Protein AF-A0AAV3EJP4-F1 (afdb_monomer_lite)

Sequence (101 aa):
MIEVKERLNVSAKDFFSKIEESVIYDIEKSTGKKLVPRDIYNGFKYTKNLKNKLGRRGEVDVIITHFVSPKLYGANFKSAMGINTIYYNIEEVDDENIDVI

Foldseek 3Di:
DDDDKDKDQAALQVVQVVVQVVVQVQQCVAPVDRDHLVVDDAQDWGWHWDQDPVRDTWIWIKGWHDRDPSAWTKIWTQTPVGIDIDIWGWADPDRGMIMTD

Radius of gyration: 14.79 Å; chains: 1; bounding box: 30×30×40 Å

Secondary structure (DSSP, 8-state):
-----EEESS-HHHHHHHHHHHHHHHHHHHH-----GGG--TT-EEEEEEEPTTS-EEEEEEEEEEEETTTEEEEEEEETTEEEEEEEEEEEEETTEEEE-

pLDDT: mean 93.48, std 8.29, range [59.66, 98.44]

Structure (mmCIF, N/CA/C/O backbone):
data_AF-A0AAV3EJP4-F1
#
_entry.id   AF-A0AAV3EJP4-F1
#
loop_
_atom_site.group_PDB
_atom_site.id
_atom_site.type_symbol
_atom_site.label_atom_id
_atom_site.label_alt_id
_atom_site.label_comp_id
_atom_site.label_asym_id
_atom_site.label_entity_id
_atom_site.label_seq_id
_atom_site.pdbx_PDB_ins_code
_atom_site.Cartn_x
_atom_site.Cartn_y
_atom_site.Cartn_z
_atom_site.occupancy
_atom_site.B_iso_or_equiv
_atom_site.auth_seq_id
_atom_site.auth_comp_id
_atom_site.auth_asym_id
_atom_site.auth_atom_id
_atom_site.pdbx_PDB_model_num
ATOM 1 N N . MET A 1 1 ? -0.473 19.795 -2.508 1.00 66.94 1 MET A N 1
ATOM 2 C CA . MET A 1 1 ? 0.048 18.429 -2.697 1.00 66.94 1 MET A CA 1
ATOM 3 C C . MET A 1 1 ? 1.534 18.586 -2.925 1.00 66.94 1 MET A C 1
ATOM 5 O O . MET A 1 1 ? 1.897 19.464 -3.697 1.00 66.94 1 MET A O 1
ATOM 9 N N . ILE A 1 2 ? 2.361 17.887 -2.154 1.00 86.62 2 ILE A N 1
ATOM 10 C CA . ILE A 1 2 ? 3.812 17.901 -2.353 1.00 86.62 2 ILE A CA 1
ATOM 11 C C . ILE A 1 2 ? 4.108 16.678 -3.212 1.00 86.62 2 ILE A C 1
ATOM 13 O O . ILE A 1 2 ? 3.660 15.590 -2.862 1.00 86.62 2 ILE A O 1
ATOM 17 N N . GLU A 1 3 ? 4.789 16.887 -4.330 1.00 92.12 3 GLU A N 1
ATOM 18 C CA . GLU A 1 3 ? 5.291 15.829 -5.205 1.00 92.12 3 GLU A CA 1
ATOM 19 C C . GLU A 1 3 ? 6.799 15.732 -4.986 1.00 92.12 3 GLU A C 1
ATOM 21 O O . GLU A 1 3 ? 7.477 16.758 -4.879 1.00 92.12 3 GLU A O 1
ATOM 26 N N . VAL A 1 4 ? 7.309 14.510 -4.873 1.00 94.56 4 VAL A N 1
ATOM 27 C CA . VAL A 1 4 ? 8.733 14.223 -4.693 1.00 94.56 4 VAL A CA 1
ATOM 28 C C . VAL A 1 4 ? 9.081 13.119 -5.675 1.00 94.56 4 VAL A C 1
ATOM 30 O O . VAL A 1 4 ? 8.327 12.164 -5.791 1.00 94.56 4 VAL A O 1
ATOM 33 N N . LYS A 1 5 ? 10.205 13.256 -6.378 1.00 95.81 5 LYS A N 1
ATOM 34 C CA . LYS A 1 5 ? 10.694 12.238 -7.311 1.00 95.81 5 LYS A CA 1
ATOM 35 C C . LYS A 1 5 ? 12.041 11.748 -6.839 1.00 95.81 5 LYS A C 1
ATOM 37 O O . LYS A 1 5 ? 12.947 12.561 -6.679 1.00 95.81 5 LYS A O 1
ATOM 42 N N . GLU A 1 6 ? 12.161 10.446 -6.638 1.00 97.31 6 GLU A N 1
ATOM 43 C CA . GLU A 1 6 ? 13.394 9.825 -6.162 1.00 97.31 6 GLU A CA 1
ATOM 44 C C . GLU A 1 6 ? 13.721 8.584 -6.988 1.00 97.31 6 GLU A C 1
ATOM 46 O O . GLU A 1 6 ? 12.873 7.706 -7.169 1.00 97.31 6 GLU A O 1
ATOM 51 N N . ARG A 1 7 ? 14.981 8.493 -7.422 1.00 97.81 7 ARG A N 1
ATOM 52 C CA . ARG A 1 7 ? 15.552 7.271 -7.988 1.00 97.81 7 ARG A CA 1
ATOM 53 C C . ARG A 1 7 ? 16.034 6.382 -6.850 1.00 97.81 7 ARG A C 1
ATOM 55 O O . ARG A 1 7 ? 16.831 6.824 -6.024 1.00 97.81 7 ARG A O 1
ATOM 62 N N . LEU A 1 8 ? 15.612 5.122 -6.841 1.00 97.94 8 LEU A N 1
ATOM 63 C CA . LEU A 1 8 ? 16.033 4.137 -5.848 1.00 97.94 8 LEU A CA 1
ATOM 64 C C . LEU A 1 8 ? 16.695 2.932 -6.523 1.00 97.94 8 LEU A C 1
ATOM 66 O O . LEU A 1 8 ? 16.205 2.443 -7.538 1.00 97.94 8 LEU A O 1
ATOM 70 N N . ASN A 1 9 ? 17.765 2.426 -5.906 1.00 98.00 9 ASN A N 1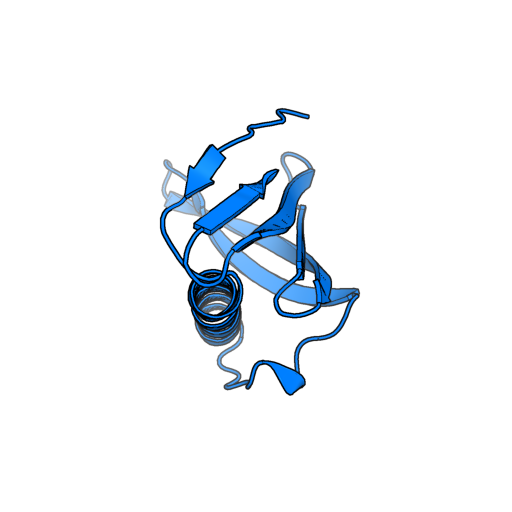
ATOM 71 C CA . ASN A 1 9 ? 18.490 1.227 -6.342 1.00 98.00 9 ASN A CA 1
ATOM 72 C C . ASN A 1 9 ? 17.841 -0.024 -5.725 1.00 98.00 9 ASN A C 1
ATOM 74 O O . ASN A 1 9 ? 18.407 -0.671 -4.840 1.00 98.00 9 ASN A O 1
ATOM 78 N N . VAL A 1 10 ? 16.588 -0.276 -6.094 1.00 98.12 10 VAL A N 1
ATOM 79 C CA . VAL A 1 10 ? 15.805 -1.448 -5.694 1.00 98.12 10 VAL A CA 1
ATOM 80 C C . VAL A 1 10 ? 14.852 -1.830 -6.826 1.00 98.12 10 VAL A C 1
ATOM 82 O O . VAL A 1 10 ? 14.368 -0.958 -7.545 1.00 98.12 10 VAL A O 1
ATOM 85 N N . SER A 1 11 ? 14.528 -3.118 -6.955 1.00 98.44 11 SER A N 1
ATOM 86 C CA . SER A 1 11 ? 13.492 -3.566 -7.890 1.00 98.44 11 SER A CA 1
ATOM 87 C C . SER A 1 11 ? 12.105 -3.057 -7.468 1.00 98.44 11 SER A C 1
ATOM 89 O O . SER A 1 11 ? 11.800 -2.935 -6.274 1.00 98.44 11 SER A O 1
ATOM 91 N N . ALA A 1 12 ? 11.209 -2.819 -8.431 1.00 98.19 12 ALA A N 1
ATOM 92 C CA . ALA A 1 12 ? 9.833 -2.410 -8.129 1.00 98.19 12 ALA A CA 1
ATOM 93 C C . ALA A 1 12 ? 9.111 -3.438 -7.248 1.00 98.19 12 ALA A C 1
ATOM 95 O O . ALA A 1 12 ? 8.371 -3.081 -6.331 1.00 98.19 12 ALA A O 1
ATOM 96 N N . LYS A 1 13 ? 9.366 -4.729 -7.489 1.00 97.81 13 LYS A N 1
ATOM 97 C CA . LYS A 1 13 ? 8.786 -5.828 -6.716 1.00 97.81 13 LYS A CA 1
ATOM 98 C C . LYS A 1 13 ? 9.226 -5.793 -5.255 1.00 97.81 13 LYS A C 1
ATOM 100 O O . LYS A 1 13 ? 8.376 -5.911 -4.372 1.00 97.81 13 LYS A O 1
ATOM 105 N N . ASP A 1 14 ? 10.518 -5.622 -4.991 1.00 98.12 14 ASP A N 1
ATOM 106 C CA . ASP A 1 14 ? 11.026 -5.592 -3.618 1.00 98.12 14 ASP A CA 1
ATOM 107 C C . ASP A 1 14 ? 10.553 -4.335 -2.889 1.00 98.12 14 ASP A C 1
ATOM 109 O O . ASP A 1 14 ? 10.123 -4.419 -1.737 1.00 98.12 14 ASP A O 1
ATOM 113 N N . PHE A 1 15 ? 10.525 -3.187 -3.571 1.00 98.31 15 PHE A N 1
ATOM 114 C CA . PHE A 1 15 ? 9.961 -1.959 -3.016 1.00 98.31 15 PHE A CA 1
ATOM 115 C C . PHE A 1 15 ? 8.481 -2.126 -2.647 1.00 98.31 15 PHE A C 1
ATOM 117 O O . PHE A 1 15 ? 8.081 -1.857 -1.511 1.00 98.31 15 PHE A O 1
ATOM 124 N N . PHE A 1 16 ? 7.666 -2.640 -3.572 1.00 98.25 16 PHE A N 1
ATOM 125 C CA . PHE A 1 16 ? 6.239 -2.830 -3.330 1.00 98.25 16 PHE A CA 1
ATOM 126 C C . PHE A 1 16 ? 5.972 -3.878 -2.244 1.00 98.25 16 PHE A C 1
ATOM 128 O O . PHE A 1 16 ? 5.054 -3.701 -1.447 1.00 98.25 16 PHE A O 1
ATOM 135 N N . SER A 1 17 ? 6.811 -4.913 -2.120 1.00 98.00 17 SER A N 1
ATOM 136 C CA . SER A 1 17 ? 6.696 -5.895 -1.032 1.00 98.00 17 SER A CA 1
ATOM 137 C C . SER A 1 17 ? 6.762 -5.239 0.355 1.00 98.00 17 SER A C 1
ATOM 139 O O . SER A 1 17 ? 6.034 -5.628 1.267 1.00 98.00 17 SER A O 1
ATOM 141 N N . LYS A 1 18 ? 7.555 -4.168 0.510 1.00 98.12 18 LYS A N 1
ATOM 142 C CA . LYS A 1 18 ? 7.625 -3.394 1.759 1.00 98.12 18 LYS A CA 1
ATOM 143 C C . LYS A 1 18 ? 6.399 -2.529 1.998 1.00 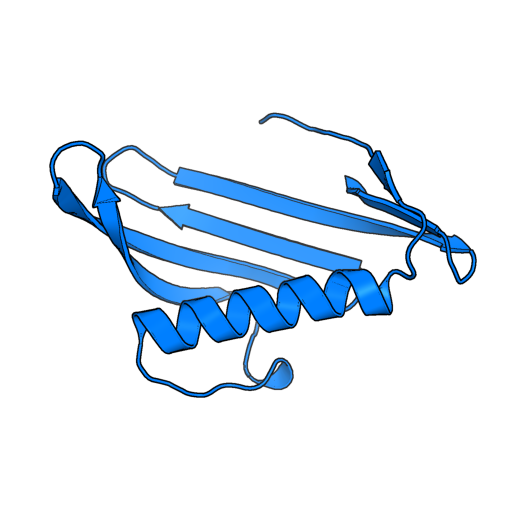98.12 18 LYS A C 1
ATOM 145 O O . LYS A 1 18 ? 5.998 -2.367 3.152 1.00 98.12 18 LYS A O 1
ATOM 150 N N . ILE A 1 19 ? 5.758 -2.042 0.938 1.00 97.75 19 ILE A N 1
ATOM 151 C CA . ILE A 1 19 ? 4.442 -1.404 1.046 1.00 97.75 19 ILE A CA 1
ATOM 152 C C . ILE A 1 19 ? 3.404 -2.434 1.506 1.00 97.75 19 ILE A C 1
ATOM 154 O O . ILE A 1 19 ? 2.664 -2.162 2.450 1.00 97.75 19 ILE A O 1
ATOM 158 N N . GLU A 1 20 ? 3.375 -3.623 0.898 1.00 97.81 20 GLU A N 1
ATOM 159 C CA . GLU A 1 20 ? 2.453 -4.703 1.269 1.00 97.81 20 GLU A CA 1
ATOM 160 C C . GLU A 1 20 ? 2.616 -5.107 2.740 1.00 97.81 20 GLU A C 1
ATOM 162 O O . GLU A 1 20 ? 1.638 -5.108 3.490 1.00 97.81 20 GLU A O 1
ATOM 167 N N . GLU A 1 21 ? 3.851 -5.375 3.179 1.00 97.81 21 GLU A N 1
ATOM 168 C CA . GLU A 1 21 ? 4.174 -5.689 4.577 1.00 97.81 21 GLU A CA 1
ATOM 169 C C . GLU A 1 21 ? 3.700 -4.580 5.531 1.00 97.81 21 GLU A C 1
ATOM 171 O O . GLU A 1 21 ? 3.078 -4.862 6.559 1.00 97.81 21 GLU A O 1
ATOM 176 N N . SER A 1 22 ? 3.956 -3.313 5.184 1.00 96.94 22 SER A N 1
ATOM 177 C CA . SER A 1 22 ? 3.576 -2.159 6.002 1.00 96.94 22 SER A CA 1
ATOM 178 C C . SER A 1 22 ? 2.057 -2.011 6.133 1.00 96.94 22 SER A C 1
ATOM 180 O O . SER A 1 22 ? 1.548 -1.819 7.240 1.00 96.94 22 SER A O 1
ATOM 182 N N . VAL A 1 23 ? 1.324 -2.146 5.024 1.00 96.88 23 VAL A N 1
ATOM 183 C CA . VAL A 1 23 ? -0.141 -2.030 4.996 1.00 96.88 23 VAL A CA 1
ATOM 184 C C . VAL A 1 23 ? -0.793 -3.157 5.790 1.00 96.88 23 VAL A C 1
ATOM 186 O O . VAL A 1 23 ? -1.676 -2.893 6.607 1.00 96.88 23 VAL A O 1
ATOM 189 N N . ILE A 1 24 ? -0.343 -4.401 5.605 1.00 97.44 24 ILE A N 1
ATOM 190 C CA . ILE A 1 24 ? -0.865 -5.557 6.348 1.00 97.44 24 ILE A CA 1
ATOM 191 C C . ILE A 1 24 ? -0.625 -5.382 7.843 1.00 97.44 24 ILE A C 1
ATOM 193 O O . ILE A 1 24 ? -1.544 -5.574 8.640 1.00 97.44 24 ILE A O 1
ATOM 197 N N . TYR A 1 25 ? 0.585 -4.969 8.222 1.00 97.00 25 TYR A N 1
ATOM 198 C CA . TYR A 1 25 ? 0.919 -4.721 9.616 1.00 97.00 25 TYR A CA 1
ATOM 199 C C . TYR A 1 25 ? 0.023 -3.640 10.238 1.00 97.00 25 TYR A C 1
ATOM 201 O O . TYR A 1 25 ? -0.486 -3.830 11.345 1.00 97.00 25 TYR A O 1
ATOM 209 N N . ASP A 1 26 ? -0.211 -2.523 9.541 1.00 95.44 26 ASP A N 1
ATOM 210 C CA . ASP A 1 26 ? -1.068 -1.440 10.044 1.00 95.44 26 ASP A CA 1
ATOM 211 C C . ASP A 1 26 ? -2.524 -1.907 10.215 1.00 95.44 26 ASP A C 1
ATOM 213 O O . ASP A 1 26 ? -3.153 -1.628 11.242 1.00 95.44 26 ASP A O 1
ATOM 217 N N . ILE A 1 27 ? -3.047 -2.691 9.264 1.00 96.56 27 ILE A N 1
ATOM 218 C CA . ILE A 1 27 ? -4.391 -3.278 9.353 1.00 96.56 27 ILE A CA 1
ATOM 219 C C . ILE A 1 27 ? -4.483 -4.260 10.521 1.00 96.56 27 ILE A C 1
ATOM 221 O O . ILE A 1 27 ? -5.439 -4.186 11.300 1.00 96.56 27 ILE A O 1
ATOM 225 N N . GLU A 1 28 ? -3.508 -5.154 10.687 1.00 96.25 28 GLU A N 1
ATOM 226 C CA . GLU A 1 28 ? -3.500 -6.129 11.780 1.00 96.25 28 GLU A CA 1
ATOM 227 C C . GLU A 1 28 ? -3.432 -5.423 13.135 1.00 96.25 28 GLU A C 1
ATOM 229 O O . GLU A 1 28 ? -4.210 -5.736 14.037 1.00 96.25 28 GLU A O 1
ATOM 234 N N . LYS A 1 29 ? -2.574 -4.408 13.283 1.00 95.31 29 LYS A N 1
ATOM 235 C CA . LYS A 1 29 ? -2.494 -3.621 14.523 1.00 95.31 29 LYS A CA 1
ATOM 236 C C . LYS A 1 29 ? -3.770 -2.852 14.832 1.00 95.31 29 LYS A C 1
ATOM 238 O O . LYS A 1 29 ? -4.087 -2.665 16.006 1.00 95.31 29 LYS A O 1
ATOM 243 N N . SER A 1 30 ? -4.490 -2.419 13.805 1.00 94.69 30 SER A N 1
ATOM 244 C CA . SER A 1 30 ? -5.697 -1.608 13.966 1.00 94.69 30 SER A CA 1
ATOM 245 C C . SER A 1 30 ? -6.953 -2.447 14.191 1.00 94.69 30 SER A C 1
ATOM 247 O O . SER A 1 30 ? -7.844 -2.037 14.930 1.00 94.69 30 SER A O 1
ATOM 249 N N . THR A 1 31 ? -7.030 -3.623 13.569 1.00 94.44 31 THR A N 1
ATOM 250 C CA . THR A 1 31 ? -8.262 -4.425 13.498 1.00 94.44 31 THR A CA 1
ATOM 251 C C . THR A 1 31 ? -8.145 -5.801 14.151 1.00 94.44 31 THR A C 1
ATOM 253 O O . THR A 1 31 ? -9.161 -6.463 14.355 1.00 94.44 31 THR A O 1
ATOM 256 N N . GLY A 1 32 ? -6.926 -6.266 14.440 1.00 95.38 32 GLY A N 1
ATOM 257 C CA . GLY A 1 32 ? -6.640 -7.636 14.871 1.00 95.38 32 GLY A CA 1
ATOM 258 C C . GLY A 1 32 ? -6.791 -8.690 13.768 1.00 95.38 32 GLY A C 1
ATOM 259 O O . GLY A 1 32 ? -6.571 -9.873 14.027 1.00 95.38 32 GLY A O 1
ATOM 260 N N . LYS A 1 33 ? -7.175 -8.299 12.545 1.00 94.75 33 LYS A N 1
ATOM 261 C CA . LYS A 1 33 ? -7.343 -9.220 11.417 1.00 94.75 33 LYS A CA 1
ATOM 262 C C . LYS A 1 33 ? -6.004 -9.484 10.744 1.00 94.75 33 LYS A C 1
ATOM 264 O O . LYS A 1 33 ? -5.295 -8.549 10.385 1.00 94.75 33 LYS A O 1
ATOM 269 N N . LYS A 1 34 ? -5.707 -10.760 10.514 1.00 94.94 34 LYS A N 1
ATOM 270 C CA . LYS A 1 34 ? -4.568 -11.198 9.706 1.00 94.94 34 LYS A CA 1
ATOM 271 C C . LYS A 1 34 ? -5.014 -11.329 8.259 1.00 94.94 34 LYS A C 1
ATOM 273 O O . LYS A 1 34 ? -5.875 -12.157 7.972 1.00 94.94 34 LYS A O 1
ATOM 278 N N . LEU A 1 35 ? -4.454 -10.498 7.390 1.00 95.88 35 LEU A N 1
ATOM 279 C CA . LEU A 1 35 ? -4.743 -10.473 5.958 1.00 95.88 35 LEU A CA 1
ATOM 280 C C . LEU A 1 35 ? -3.474 -10.774 5.163 1.00 95.88 35 LEU A C 1
ATOM 282 O O . LEU A 1 35 ? -2.363 -10.597 5.662 1.00 95.88 35 LEU A O 1
ATOM 286 N N . VAL A 1 36 ? -3.651 -11.199 3.918 1.00 96.19 36 VAL A N 1
ATOM 287 C CA . VAL A 1 36 ? -2.582 -11.295 2.918 1.00 96.19 36 VAL A CA 1
ATOM 288 C C . VAL A 1 36 ? -2.762 -10.204 1.853 1.00 96.19 36 VAL A C 1
ATOM 290 O O . VAL A 1 36 ? -3.863 -9.665 1.730 1.00 96.19 36 VAL A O 1
ATOM 293 N N . PRO A 1 37 ? -1.739 -9.871 1.033 1.00 95.38 37 PRO A N 1
ATOM 294 C CA . PRO A 1 37 ? -1.847 -8.776 0.059 1.00 95.38 37 PRO A CA 1
ATOM 295 C C . PRO A 1 37 ? -3.049 -8.904 -0.889 1.00 95.38 37 PRO A C 1
ATOM 297 O O . PRO A 1 37 ? -3.660 -7.909 -1.259 1.00 95.38 37 PRO A O 1
ATOM 300 N N . ARG A 1 38 ? -3.435 -10.141 -1.235 1.00 95.75 38 ARG A N 1
ATOM 301 C CA . ARG A 1 38 ? -4.575 -10.441 -2.120 1.00 95.75 38 ARG A CA 1
ATOM 302 C C . ARG A 1 38 ? -5.942 -10.082 -1.531 1.00 95.75 38 ARG A C 1
ATOM 304 O O . ARG A 1 38 ? -6.900 -9.979 -2.290 1.00 95.75 38 ARG A O 1
ATOM 311 N N . ASP A 1 39 ? -6.037 -9.902 -0.216 1.00 96.69 39 ASP A N 1
ATOM 312 C CA . ASP A 1 39 ? -7.275 -9.485 0.452 1.00 96.69 39 ASP A CA 1
ATOM 313 C C . ASP A 1 39 ? -7.481 -7.963 0.383 1.00 96.69 39 ASP A C 1
ATOM 315 O O . ASP A 1 39 ? -8.561 -7.462 0.705 1.00 96.69 39 ASP A O 1
ATOM 319 N N . ILE A 1 40 ? -6.445 -7.213 -0.011 1.00 96.62 40 ILE A N 1
ATOM 320 C CA . ILE A 1 40 ? -6.478 -5.757 -0.111 1.00 96.62 40 ILE A CA 1
ATOM 321 C C . ILE A 1 40 ? -6.911 -5.367 -1.522 1.00 96.62 40 ILE A C 1
ATOM 323 O O . ILE A 1 40 ? -6.311 -5.765 -2.517 1.00 96.62 40 ILE A O 1
ATOM 327 N N . TYR A 1 41 ? -7.964 -4.561 -1.603 1.00 94.56 41 TYR A N 1
ATOM 328 C CA . TYR A 1 41 ? -8.545 -4.096 -2.858 1.00 94.56 41 TYR A CA 1
ATOM 329 C C . TYR A 1 41 ? -8.741 -2.578 -2.842 1.00 94.56 41 TYR A C 1
ATOM 331 O O . TYR A 1 41 ? -8.782 -1.942 -1.785 1.00 94.56 41 TYR A O 1
ATOM 339 N N . ASN A 1 42 ? -8.891 -1.975 -4.021 1.00 95.12 42 ASN A N 1
ATOM 340 C CA . ASN A 1 42 ? -9.168 -0.544 -4.132 1.00 95.12 42 ASN A CA 1
ATOM 341 C C . ASN A 1 42 ? -10.488 -0.201 -3.425 1.00 95.12 42 ASN A C 1
ATOM 343 O O . ASN A 1 42 ? -11.538 -0.775 -3.704 1.00 95.12 42 ASN A O 1
ATOM 347 N N . GLY A 1 43 ? -10.433 0.757 -2.510 1.00 96.81 43 GLY A N 1
ATOM 348 C CA . GLY A 1 43 ? -11.531 1.131 -1.629 1.00 96.81 43 GLY A CA 1
ATOM 349 C C . GLY A 1 43 ? -11.565 0.372 -0.301 1.00 96.81 43 GLY A C 1
ATOM 350 O O . GLY A 1 43 ? -12.487 0.626 0.474 1.00 96.81 43 GLY A O 1
ATOM 351 N N . PHE A 1 44 ? -10.603 -0.515 -0.010 1.00 97.75 44 PHE A N 1
ATOM 352 C CA . PHE A 1 44 ? -10.477 -1.167 1.297 1.00 97.75 44 PHE A CA 1
ATOM 353 C C . PHE A 1 44 ? -10.372 -0.117 2.409 1.00 97.75 44 PHE A C 1
ATOM 355 O O . PHE A 1 44 ? -9.625 0.858 2.284 1.00 97.75 44 PHE A O 1
ATOM 362 N N . LYS A 1 45 ? -11.120 -0.310 3.503 1.00 97.62 45 LYS A N 1
ATOM 363 C CA . LYS A 1 45 ? -11.189 0.645 4.616 1.00 97.62 45 LYS A CA 1
ATOM 364 C C . LYS A 1 45 ? -10.908 -0.019 5.945 1.00 97.62 45 LYS A C 1
ATOM 366 O O . LYS A 1 45 ? -11.383 -1.120 6.213 1.00 97.62 45 LYS A O 1
ATOM 371 N N . TYR A 1 46 ? -10.202 0.701 6.797 1.00 97.00 46 TYR A N 1
ATOM 372 C CA . TYR A 1 46 ? -10.038 0.364 8.201 1.00 97.00 46 TYR A CA 1
ATOM 373 C C . TYR A 1 46 ? -9.796 1.639 8.997 1.00 97.00 46 TYR A C 1
ATOM 375 O O . TYR A 1 46 ? -9.432 2.674 8.443 1.00 97.00 46 TYR A O 1
ATOM 383 N N . THR A 1 47 ? -9.986 1.553 10.305 1.00 95.62 47 THR A N 1
ATOM 384 C CA . THR A 1 47 ? -9.846 2.700 11.192 1.00 95.62 47 THR A CA 1
ATOM 385 C C . THR A 1 47 ? -8.742 2.423 12.193 1.00 95.62 47 THR A C 1
ATOM 387 O O . THR A 1 47 ? -8.703 1.347 12.793 1.00 95.62 47 THR A O 1
ATOM 390 N N . LYS A 1 48 ? -7.832 3.384 12.368 1.00 92.38 48 LYS A N 1
ATOM 391 C CA . LYS A 1 48 ? -6.719 3.273 13.311 1.00 92.38 48 LYS A CA 1
ATOM 392 C C . LYS A 1 48 ? -6.727 4.383 14.343 1.00 92.38 48 LYS A C 1
ATOM 394 O O . LYS A 1 48 ? -7.112 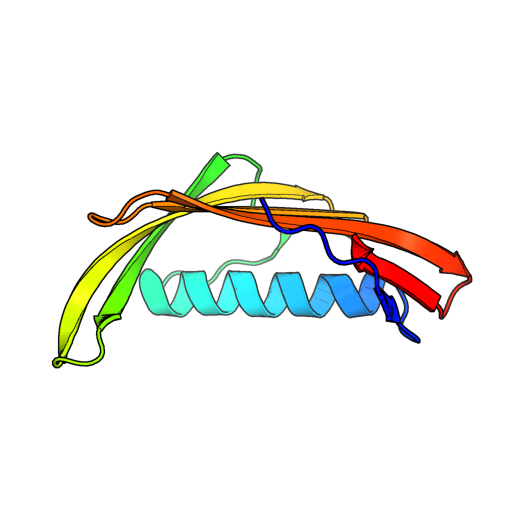5.518 14.076 1.00 92.38 48 LYS A O 1
ATOM 399 N N . ASN A 1 49 ? -6.268 4.043 15.542 1.00 87.50 49 ASN A N 1
ATOM 400 C CA . ASN A 1 49 ? -6.173 4.972 16.659 1.00 87.50 49 ASN A CA 1
ATOM 401 C C . ASN A 1 49 ? -4.743 5.505 16.770 1.00 87.50 49 ASN A C 1
ATOM 403 O O . ASN A 1 49 ? -3.836 4.776 17.172 1.00 87.50 49 ASN A O 1
ATOM 407 N N . LEU A 1 50 ? -4.539 6.786 16.466 1.00 80.69 50 LEU A N 1
ATOM 408 C CA . LEU A 1 50 ? -3.252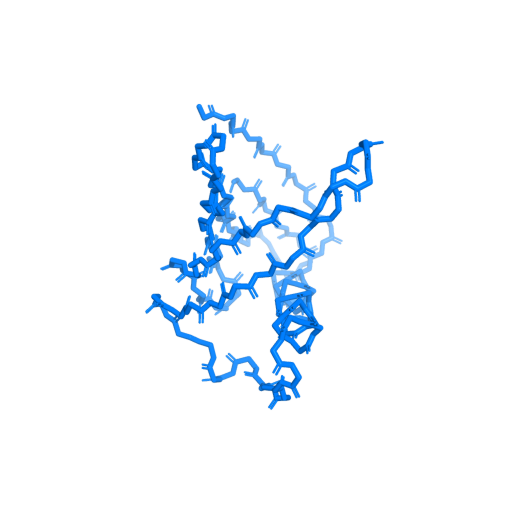 7.455 16.653 1.00 80.69 50 LEU A CA 1
ATOM 409 C C . LEU A 1 50 ? -3.241 8.224 17.972 1.00 80.69 50 LEU A C 1
ATOM 411 O O . LEU A 1 50 ? -4.172 8.961 18.285 1.00 80.69 50 LEU A O 1
ATOM 415 N N . LYS A 1 51 ? -2.167 8.098 18.753 1.00 74.75 51 LYS A N 1
ATOM 416 C CA . LYS A 1 51 ? -1.917 9.017 19.871 1.00 74.75 51 LYS A CA 1
ATOM 417 C C . LYS A 1 51 ? -1.279 10.287 19.319 1.00 74.75 51 LYS A C 1
ATOM 419 O O . LYS A 1 51 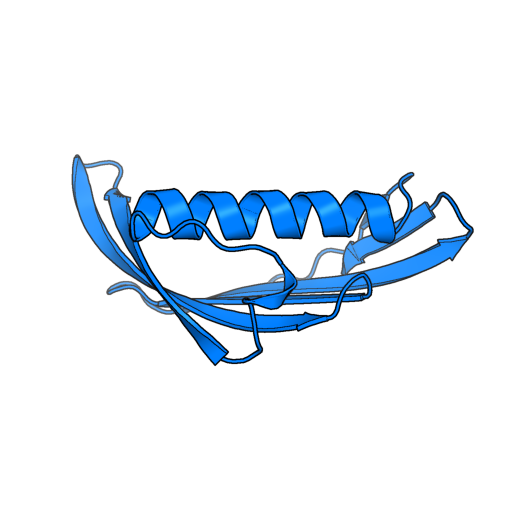? -0.235 10.219 18.677 1.00 74.75 51 LYS A O 1
ATOM 424 N N . ASN A 1 52 ? -1.880 11.442 19.578 1.00 67.62 52 ASN A N 1
ATOM 425 C CA . ASN A 1 52 ? -1.240 12.718 19.281 1.00 67.62 52 ASN A CA 1
ATOM 426 C C . ASN A 1 52 ? -0.155 13.051 20.328 1.00 67.62 52 ASN A C 1
ATOM 428 O O . ASN A 1 52 ? -0.048 12.391 21.364 1.00 67.62 52 ASN A O 1
ATOM 432 N N . LYS A 1 53 ? 0.642 14.101 20.077 1.00 59.66 53 LYS A N 1
ATOM 433 C CA . LYS A 1 53 ? 1.748 14.537 20.959 1.00 59.66 53 LYS A CA 1
ATOM 434 C C . LYS A 1 53 ? 1.314 14.882 22.396 1.00 59.66 53 LYS A C 1
ATOM 436 O O . LYS A 1 53 ? 2.147 14.890 23.290 1.00 59.66 53 LYS A O 1
ATOM 441 N N . LEU A 1 54 ? 0.023 15.142 22.619 1.00 66.44 54 LEU A N 1
ATOM 442 C CA . LEU A 1 54 ? -0.577 15.441 23.926 1.00 66.44 54 LEU A CA 1
ATOM 443 C C . LEU A 1 54 ? -1.199 14.193 24.587 1.00 66.44 54 LEU A C 1
ATOM 445 O O . LEU A 1 54 ? -1.937 14.310 25.562 1.00 66.44 54 LEU A O 1
ATOM 449 N N . GLY A 1 55 ? -0.956 12.998 24.037 1.00 64.19 55 GLY A N 1
ATOM 450 C CA . GLY A 1 55 ? -1.443 11.722 24.564 1.00 64.19 55 GLY A CA 1
ATOM 451 C C . GLY A 1 55 ? -2.913 11.410 24.264 1.00 64.19 55 GLY A C 1
ATOM 452 O O . GLY A 1 55 ? -3.391 10.338 24.641 1.00 64.19 55 GLY A O 1
ATOM 453 N N . ARG A 1 56 ? -3.637 12.294 23.564 1.00 70.19 56 ARG A N 1
ATOM 454 C CA . ARG A 1 56 ? -5.037 12.059 23.184 1.00 70.19 56 ARG A CA 1
ATOM 455 C C . ARG A 1 56 ? -5.102 11.123 21.981 1.00 70.19 56 ARG A C 1
ATOM 457 O O . ARG A 1 56 ? -4.316 11.256 21.043 1.00 70.19 56 ARG A O 1
ATOM 464 N N . ARG A 1 57 ? -6.044 10.181 22.011 1.00 71.75 57 ARG A N 1
ATOM 465 C CA . ARG A 1 57 ? -6.315 9.277 20.888 1.00 71.75 57 ARG A CA 1
ATOM 466 C C . ARG A 1 57 ? -7.178 10.007 19.860 1.00 71.75 57 ARG A C 1
ATOM 468 O O . ARG A 1 57 ? -8.212 10.557 20.222 1.00 71.75 57 ARG A O 1
ATOM 475 N N . GLY A 1 58 ? -6.717 10.041 18.618 1.00 83.25 58 GLY A N 1
ATOM 476 C CA . GLY A 1 58 ? -7.466 10.492 17.455 1.00 83.25 58 GLY A CA 1
ATOM 477 C C . GLY A 1 58 ? -7.752 9.304 16.549 1.00 83.25 58 GLY A C 1
ATOM 478 O O . GLY A 1 58 ? -6.852 8.515 16.252 1.00 83.25 58 GLY A O 1
ATOM 479 N N . GLU A 1 59 ? -9.005 9.184 16.141 1.00 90.62 59 GLU A N 1
ATOM 480 C CA . GLU A 1 59 ? -9.446 8.191 15.174 1.00 90.62 59 GLU A CA 1
ATOM 481 C C . GLU A 1 59 ? -9.094 8.662 13.758 1.00 90.62 59 GLU A C 1
ATOM 483 O O . GLU A 1 59 ? -9.282 9.836 13.415 1.00 90.62 59 GLU A O 1
ATOM 488 N N . VAL A 1 60 ? -8.521 7.761 12.962 1.00 94.31 60 VAL A N 1
ATOM 489 C CA . VAL A 1 60 ? -8.157 8.011 11.568 1.00 94.31 60 VAL A CA 1
ATOM 490 C C . VAL A 1 60 ? -8.749 6.919 10.698 1.00 94.31 60 VAL A C 1
ATOM 492 O O . VAL A 1 60 ? -8.370 5.754 10.823 1.00 94.31 60 VAL A O 1
ATOM 495 N N . ASP A 1 61 ? -9.627 7.313 9.783 1.00 96.25 61 ASP A N 1
ATOM 496 C CA . ASP A 1 61 ? -10.143 6.428 8.746 1.00 96.25 61 ASP A CA 1
ATOM 497 C C . ASP A 1 61 ? -9.129 6.346 7.610 1.00 96.25 61 ASP A C 1
ATOM 499 O O . ASP A 1 61 ? -8.791 7.355 6.983 1.00 96.25 61 ASP A O 1
ATOM 503 N N . VAL A 1 62 ? -8.654 5.135 7.341 1.00 97.38 62 VAL A N 1
ATOM 504 C CA . VAL A 1 62 ? -7.749 4.838 6.238 1.00 97.38 62 VAL A CA 1
ATOM 505 C C . VAL A 1 62 ? -8.540 4.203 5.105 1.00 97.38 62 VAL A C 1
ATOM 507 O O . VAL A 1 62 ? -9.280 3.241 5.310 1.00 97.38 62 VAL A O 1
ATOM 510 N N . ILE A 1 63 ? -8.379 4.738 3.899 1.00 98.12 63 ILE A N 1
ATOM 511 C CA . ILE A 1 63 ? -8.970 4.199 2.673 1.00 98.12 63 ILE A CA 1
ATOM 512 C C . ILE A 1 63 ? -7.835 3.938 1.695 1.00 98.12 63 ILE A C 1
ATOM 514 O O . ILE A 1 63 ? -7.208 4.887 1.228 1.00 98.12 63 ILE A O 1
ATOM 518 N N . ILE A 1 64 ? -7.591 2.674 1.361 1.00 98.06 64 ILE A N 1
ATOM 519 C CA . ILE A 1 64 ? -6.650 2.304 0.303 1.00 98.06 64 ILE A CA 1
ATOM 520 C C . ILE A 1 64 ? -7.320 2.632 -1.028 1.00 98.06 64 ILE A C 1
ATOM 522 O O . ILE A 1 64 ? -8.350 2.055 -1.356 1.00 98.06 64 ILE A O 1
ATOM 526 N N . THR A 1 65 ? -6.801 3.603 -1.773 1.00 98.19 65 THR A N 1
ATOM 527 C CA . THR A 1 65 ? -7.390 4.041 -3.048 1.00 98.19 65 THR A CA 1
ATOM 528 C C . THR A 1 65 ? -6.844 3.245 -4.225 1.00 98.19 65 THR A C 1
ATOM 530 O O . THR A 1 65 ? -7.603 2.948 -5.144 1.00 98.19 65 THR A O 1
ATOM 533 N N . HIS A 1 66 ? -5.567 2.856 -4.163 1.00 98.06 66 HIS A N 1
ATOM 534 C CA . HIS A 1 66 ? -4.894 2.049 -5.177 1.00 98.06 66 HIS A CA 1
ATOM 535 C C . HIS A 1 66 ? -3.988 1.013 -4.509 1.00 98.06 66 HIS A C 1
ATOM 537 O O . HIS A 1 66 ? -3.221 1.351 -3.608 1.00 98.06 66 HIS A O 1
ATOM 543 N N . PHE A 1 67 ? -4.078 -0.238 -4.954 1.00 97.25 67 PHE A N 1
ATOM 544 C CA . PHE A 1 67 ? -3.227 -1.337 -4.502 1.00 97.25 67 PHE A CA 1
ATOM 545 C C . PHE A 1 67 ? -2.908 -2.272 -5.677 1.00 97.25 67 PHE A C 1
ATOM 547 O O . PHE A 1 67 ? -3.473 -3.355 -5.815 1.00 97.25 67 PHE A O 1
ATOM 554 N N . VAL A 1 68 ? -2.054 -1.805 -6.589 1.00 96.75 68 VAL A N 1
ATOM 555 C CA . VAL A 1 68 ? -1.725 -2.483 -7.851 1.00 96.75 68 VAL A CA 1
ATOM 556 C C . VAL A 1 68 ? -0.235 -2.807 -7.870 1.00 96.75 68 VAL A C 1
ATOM 558 O O . VAL A 1 68 ? 0.581 -2.016 -8.336 1.00 96.75 68 VAL A O 1
ATOM 561 N N . SER A 1 69 ? 0.122 -3.979 -7.352 1.00 95.25 69 SER A N 1
ATOM 562 C CA . SER A 1 69 ? 1.511 -4.448 -7.277 1.00 95.25 69 SER A CA 1
ATOM 563 C C . SER A 1 69 ? 2.119 -4.698 -8.675 1.00 95.25 69 SER A C 1
ATOM 565 O O . SER A 1 69 ? 1.431 -5.276 -9.523 1.00 95.25 69 SER A O 1
ATOM 567 N N . PRO A 1 70 ? 3.380 -4.301 -8.952 1.00 96.94 70 PRO A N 1
ATOM 568 C CA . PRO A 1 70 ? 4.276 -3.482 -8.124 1.00 96.94 70 PRO A CA 1
ATOM 569 C C . PRO A 1 70 ? 4.233 -1.972 -8.457 1.00 96.94 70 PRO A C 1
ATOM 571 O O . PRO A 1 70 ? 5.144 -1.237 -8.100 1.00 96.94 70 PRO A O 1
ATOM 574 N N . LYS A 1 71 ? 3.216 -1.503 -9.190 1.00 97.44 71 LYS A N 1
ATOM 575 C CA . LYS A 1 71 ? 3.233 -0.211 -9.899 1.00 97.44 71 LYS A CA 1
ATOM 576 C C . LYS A 1 71 ? 2.640 0.953 -9.121 1.00 97.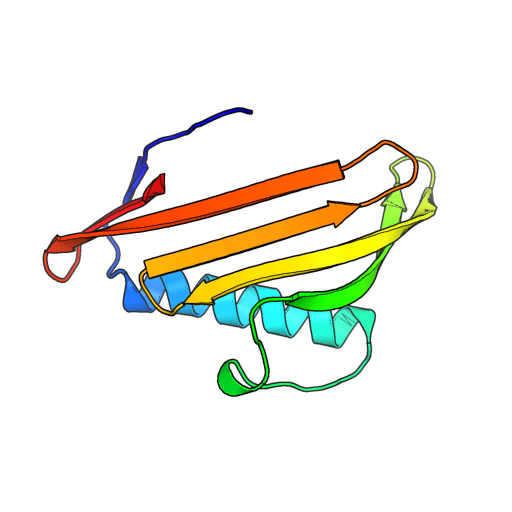44 71 LYS A C 1
ATOM 578 O O . LYS A 1 71 ? 3.067 2.087 -9.299 1.00 97.44 71 LYS A O 1
ATOM 583 N N . LEU A 1 72 ? 1.593 0.700 -8.335 1.00 97.69 72 LEU A N 1
ATOM 584 C CA . LEU A 1 72 ? 0.773 1.786 -7.818 1.00 97.69 72 LEU A CA 1
ATOM 585 C C . LEU A 1 72 ? 0.211 1.519 -6.434 1.00 97.69 72 LEU A C 1
ATOM 587 O O . LEU A 1 72 ? -0.508 0.543 -6.208 1.00 97.69 72 LEU A O 1
ATOM 591 N N . TYR A 1 73 ? 0.472 2.457 -5.534 1.00 98.25 73 TYR A N 1
ATOM 592 C CA . TYR A 1 73 ? -0.119 2.489 -4.210 1.00 98.25 73 TYR A CA 1
ATOM 593 C C . TYR A 1 73 ? -0.700 3.867 -3.914 1.00 98.25 73 TYR A C 1
ATOM 595 O O . TYR A 1 73 ? -0.106 4.892 -4.229 1.00 98.25 73 TYR A O 1
ATOM 603 N N . GLY A 1 74 ? -1.857 3.902 -3.265 1.00 98.00 74 GLY A N 1
ATOM 604 C CA . GLY A 1 74 ? -2.452 5.142 -2.798 1.00 98.00 74 GLY A CA 1
ATOM 605 C C . GLY A 1 74 ? -3.326 4.915 -1.581 1.00 98.00 74 GLY A C 1
ATOM 606 O O . GLY A 1 74 ? -4.041 3.915 -1.496 1.00 98.00 74 GLY A O 1
ATOM 607 N N . ALA A 1 75 ? -3.300 5.863 -0.648 1.00 98.06 75 ALA A N 1
ATOM 608 C CA . ALA A 1 75 ? -4.142 5.824 0.537 1.00 98.06 75 ALA A CA 1
ATOM 609 C C . ALA A 1 75 ? -4.553 7.224 1.002 1.00 98.06 75 ALA A C 1
ATOM 611 O O . ALA A 1 75 ? -3.782 8.181 0.940 1.00 98.06 75 ALA A O 1
ATOM 612 N N . ASN A 1 76 ? -5.777 7.315 1.516 1.00 97.38 76 ASN A N 1
ATOM 613 C CA . ASN A 1 76 ? -6.307 8.494 2.185 1.00 97.38 76 ASN A CA 1
ATOM 614 C C . ASN A 1 76 ? -6.399 8.241 3.686 1.00 97.38 76 ASN A C 1
ATOM 616 O O . ASN A 1 76 ? -6.955 7.233 4.110 1.00 97.38 76 ASN A O 1
ATOM 620 N N . PHE A 1 77 ? -5.931 9.202 4.472 1.00 95.19 77 PHE A N 1
ATOM 621 C CA . PHE A 1 77 ? -6.009 9.242 5.925 1.00 95.19 77 PHE A CA 1
ATOM 622 C C . PHE A 1 77 ? -6.907 10.406 6.321 1.00 95.19 77 PHE A C 1
ATOM 624 O O . PHE A 1 77 ? -6.517 11.572 6.225 1.00 95.19 77 PHE A O 1
ATOM 631 N N . LYS A 1 78 ? -8.127 10.102 6.751 1.00 94.94 78 LYS A N 1
ATOM 632 C CA . LYS A 1 78 ? -9.109 11.098 7.171 1.00 94.94 78 LYS A CA 1
ATOM 633 C C . LYS A 1 78 ? -9.149 11.177 8.690 1.00 94.94 78 LYS A C 1
ATOM 635 O O . LYS A 1 78 ? -9.376 10.182 9.365 1.00 94.94 78 LYS A O 1
ATOM 640 N N . SER A 1 79 ? -8.958 12.379 9.217 1.00 91.69 79 SER A N 1
ATOM 641 C CA . SER A 1 79 ? -9.040 12.689 10.645 1.00 91.69 79 SER A CA 1
ATOM 642 C C . SER A 1 79 ? -9.896 13.937 10.873 1.00 91.69 79 SER A C 1
ATOM 644 O O . SER A 1 79 ? -10.290 14.617 9.923 1.00 91.69 79 SER A O 1
ATOM 646 N N . ALA A 1 80 ? -10.123 14.300 12.137 1.00 88.06 80 ALA A N 1
ATOM 647 C CA . ALA A 1 80 ? -10.783 15.560 12.492 1.00 88.06 80 ALA A CA 1
ATOM 648 C C . ALA A 1 80 ? -10.047 16.813 11.969 1.00 88.06 80 ALA A C 1
ATOM 650 O O . ALA A 1 80 ? -10.662 17.862 11.812 1.00 88.06 80 ALA A O 1
ATOM 651 N N . MET A 1 81 ? -8.741 16.716 11.691 1.00 85.75 81 MET A N 1
ATOM 652 C CA . MET A 1 81 ? -7.927 17.831 11.187 1.00 85.75 81 MET A CA 1
ATOM 653 C C . MET A 1 81 ? -7.930 17.944 9.655 1.00 85.75 81 MET A C 1
ATOM 655 O O . MET A 1 81 ? -7.318 18.861 9.115 1.00 85.75 81 MET A O 1
ATOM 659 N N . GLY A 1 82 ? -8.593 17.021 8.952 1.00 90.81 82 GLY A N 1
ATOM 660 C CA . GLY A 1 82 ? -8.647 16.985 7.494 1.00 90.81 82 GLY A CA 1
ATOM 661 C C . GLY A 1 82 ? -8.201 15.648 6.909 1.00 90.81 82 GLY A C 1
ATOM 662 O O . GLY A 1 82 ? -8.098 14.636 7.610 1.00 90.81 82 GLY A O 1
ATOM 663 N N . ILE A 1 83 ? -7.964 15.658 5.598 1.00 93.38 83 ILE A N 1
ATOM 664 C CA . ILE A 1 83 ? -7.577 14.484 4.813 1.00 93.38 83 ILE A CA 1
ATOM 665 C C . ILE A 1 83 ? -6.131 14.655 4.357 1.00 93.38 83 ILE A C 1
ATOM 667 O O . ILE A 1 83 ? -5.787 15.656 3.732 1.00 93.38 83 ILE A O 1
ATOM 671 N N . ASN A 1 84 ? -5.298 13.665 4.662 1.00 93.00 84 ASN A N 1
ATOM 672 C CA . ASN A 1 84 ? -3.969 13.517 4.087 1.00 93.00 84 ASN A CA 1
ATOM 673 C C . ASN A 1 84 ? -3.990 12.371 3.072 1.00 93.00 84 ASN A C 1
ATOM 675 O O . ASN A 1 84 ? -4.593 11.331 3.329 1.00 93.00 84 ASN A O 1
ATOM 679 N N . THR A 1 85 ? -3.339 12.563 1.933 1.00 94.69 85 THR A N 1
ATOM 680 C CA . THR A 1 85 ? -3.272 11.566 0.864 1.00 94.69 85 THR A CA 1
ATOM 681 C C . THR A 1 85 ? -1.815 11.260 0.577 1.00 94.69 85 THR A C 1
ATOM 683 O O . THR A 1 85 ? -1.020 12.185 0.413 1.00 94.69 85 THR A O 1
ATOM 686 N N . ILE A 1 86 ? -1.496 9.971 0.490 1.00 94.94 86 ILE A N 1
ATOM 687 C CA . ILE A 1 86 ? -0.226 9.481 -0.041 1.00 94.94 86 ILE A CA 1
ATOM 688 C C . ILE A 1 86 ? -0.491 8.726 -1.332 1.00 94.94 86 ILE A C 1
ATOM 690 O O . ILE A 1 86 ? -1.525 8.065 -1.484 1.00 94.94 86 ILE A O 1
ATOM 694 N N . TYR A 1 87 ? 0.452 8.838 -2.250 1.00 96.50 87 TYR A N 1
ATOM 695 C CA . TYR A 1 87 ? 0.406 8.200 -3.547 1.00 96.50 87 TYR A CA 1
ATOM 696 C C . TYR A 1 87 ? 1.838 7.884 -3.957 1.00 96.50 87 TYR A C 1
ATOM 698 O O . TYR A 1 87 ? 2.710 8.721 -3.747 1.00 96.50 87 TYR A O 1
ATOM 706 N N . TYR A 1 88 ? 2.055 6.681 -4.477 1.00 97.25 88 TYR A N 1
ATOM 707 C CA . TYR A 1 88 ? 3.317 6.248 -5.055 1.00 97.25 88 TYR A CA 1
ATOM 708 C C . TYR A 1 88 ? 3.030 5.687 -6.439 1.00 97.25 88 TYR A C 1
ATOM 710 O O . TYR A 1 88 ? 2.329 4.675 -6.565 1.00 97.25 88 TYR A O 1
ATOM 718 N N . ASN A 1 89 ? 3.580 6.341 -7.455 1.00 97.94 89 ASN A N 1
ATOM 719 C CA . ASN A 1 89 ? 3.735 5.780 -8.787 1.00 97.94 89 ASN A CA 1
ATOM 720 C C . ASN A 1 89 ? 5.159 5.239 -8.920 1.00 97.94 89 ASN A C 1
ATOM 722 O O . ASN A 1 89 ? 6.118 5.985 -8.746 1.00 97.94 89 ASN A O 1
ATOM 726 N N . ILE A 1 90 ? 5.281 3.939 -9.176 1.00 98.31 90 ILE A N 1
ATOM 727 C CA . ILE A 1 90 ? 6.556 3.226 -9.216 1.00 98.31 90 ILE A CA 1
ATOM 728 C C . ILE A 1 90 ? 6.837 2.856 -10.666 1.00 98.31 90 ILE A C 1
ATOM 730 O O . ILE A 1 90 ? 6.123 2.046 -11.266 1.00 98.31 90 ILE A O 1
ATOM 734 N N . GLU A 1 91 ? 7.879 3.459 -11.222 1.00 98.12 91 GLU A N 1
ATOM 735 C CA . GLU A 1 91 ? 8.296 3.274 -12.607 1.00 98.12 91 GLU A CA 1
ATOM 736 C C . GLU A 1 91 ? 9.628 2.525 -12.647 1.00 98.12 91 GLU A C 1
ATOM 738 O O . GLU A 1 91 ? 10.618 2.962 -12.061 1.00 98.12 91 GLU A O 1
ATOM 743 N N . GLU A 1 92 ? 9.653 1.380 -13.327 1.00 97.69 92 GLU A N 1
ATOM 744 C CA . GLU A 1 92 ? 10.869 0.588 -13.533 1.00 97.69 92 GLU A CA 1
ATOM 745 C C . GLU A 1 92 ? 11.798 1.279 -14.539 1.00 97.69 92 GLU A C 1
ATOM 747 O O . GLU A 1 92 ? 11.366 1.709 -15.610 1.00 97.69 92 GLU A O 1
ATOM 752 N N . VAL A 1 93 ? 13.085 1.357 -14.199 1.00 97.38 93 VAL A N 1
ATOM 753 C CA . VAL A 1 93 ? 14.164 1.768 -15.120 1.00 97.38 93 VAL A CA 1
ATOM 754 C C . VAL A 1 93 ? 14.778 0.556 -15.775 1.00 97.38 93 VAL A C 1
ATOM 756 O O . VAL A 1 93 ? 14.996 0.524 -16.983 1.00 97.38 93 VAL A O 1
ATOM 759 N N . ASP A 1 94 ? 15.090 -0.407 -14.919 1.00 96.06 94 ASP A N 1
ATOM 760 C CA . ASP A 1 94 ? 15.721 -1.681 -15.182 1.00 96.06 94 ASP A CA 1
ATOM 761 C C . ASP A 1 94 ? 15.380 -2.621 -14.012 1.00 96.06 94 ASP A C 1
ATOM 763 O O . ASP A 1 94 ? 14.595 -2.274 -13.123 1.00 96.06 94 ASP A O 1
ATOM 767 N N . ASP A 1 95 ? 15.957 -3.820 -14.021 1.00 93.62 95 ASP A N 1
ATOM 768 C CA . ASP A 1 95 ? 15.628 -4.878 -13.064 1.00 93.62 95 ASP A CA 1
ATOM 769 C C . ASP A 1 95 ? 15.953 -4.520 -11.597 1.00 93.62 95 ASP A C 1
ATOM 771 O O . ASP A 1 95 ? 15.386 -5.120 -10.680 1.00 93.62 95 ASP A O 1
ATOM 775 N N . GLU A 1 96 ? 16.834 -3.545 -11.351 1.00 96.38 96 GLU A N 1
ATOM 776 C CA . GLU A 1 96 ? 17.324 -3.182 -10.014 1.00 96.38 96 GLU A CA 1
ATOM 777 C C . GLU A 1 96 ? 17.115 -1.705 -9.656 1.00 96.38 96 GLU A C 1
ATOM 779 O O . GLU A 1 96 ? 17.498 -1.291 -8.562 1.00 96.38 96 GLU A O 1
ATOM 784 N N . ASN A 1 97 ? 16.506 -0.904 -10.533 1.00 97.56 97 ASN A N 1
ATOM 785 C CA . ASN A 1 97 ? 16.331 0.530 -10.318 1.00 97.56 97 ASN A CA 1
ATOM 786 C C . ASN A 1 97 ? 14.913 1.000 -10.662 1.00 97.56 97 ASN A C 1
ATOM 788 O O . ASN A 1 97 ? 14.325 0.611 -11.674 1.00 97.56 97 ASN A O 1
ATOM 792 N N . ILE A 1 98 ? 14.389 1.915 -9.844 1.00 98.38 98 ILE A N 1
ATOM 793 C CA . ILE A 1 98 ? 13.055 2.516 -10.006 1.00 98.38 98 ILE A CA 1
ATOM 794 C C . ILE A 1 98 ? 13.088 4.038 -9.849 1.00 98.38 98 ILE A C 1
ATOM 796 O O . ILE A 1 98 ? 13.991 4.587 -9.217 1.00 98.38 98 ILE A O 1
ATOM 800 N N . ASP A 1 99 ? 12.103 4.739 -10.417 1.00 98.25 99 ASP A N 1
ATOM 801 C CA . ASP A 1 99 ? 11.668 6.067 -9.944 1.00 98.25 99 ASP A CA 1
ATOM 802 C C . ASP A 1 99 ? 10.406 5.876 -9.115 1.00 98.25 99 ASP A C 1
ATOM 804 O O . ASP A 1 99 ? 9.505 5.127 -9.500 1.00 98.25 99 ASP A O 1
ATOM 808 N N . VAL A 1 100 ? 10.323 6.598 -8.003 1.00 97.00 100 VAL A N 1
ATOM 809 C CA . VAL A 1 100 ? 9.091 6.750 -7.234 1.00 97.00 100 VAL A CA 1
ATOM 810 C C . VAL A 1 100 ? 8.674 8.212 -7.277 1.00 97.00 100 VAL A C 1
ATOM 812 O O . VAL A 1 100 ? 9.486 9.094 -6.989 1.00 97.00 100 VAL A O 1
ATOM 815 N N . ILE A 1 101 ? 7.415 8.441 -7.652 1.00 95.00 101 ILE A N 1
ATOM 816 C CA . ILE A 1 101 ? 6.773 9.756 -7.799 1.00 95.00 101 ILE A CA 1
ATOM 817 C C . ILE A 1 101 ? 5.555 9.840 -6.877 1.00 95.00 101 ILE A C 1
ATOM 819 O O . ILE A 1 101 ? 4.795 8.840 -6.825 1.00 95.00 101 ILE A O 1
#